Protein AF-A0A6P8ISU1-F1 (afdb_monomer)

Secondary structure (DSSP, 8-state):
------------PPPPHHHHHHHHHHHHHHHTTTT-TTHHHHHHHHHHHHHTGGGEEEEESSSEEEEE-HHHHIIIIIHHHHHHHHSS-HHHHHHHHHHH----SS--PPPPTT-EEEEETTT-SSTT--B-HHHHHTSGGGGS-EEEEE--S-------

Structure (mmCIF, N/CA/C/O backbone):
data_AF-A0A6P8ISU1-F1
#
_entry.id   AF-A0A6P8ISU1-F1
#
loop_
_atom_site.group_PDB
_atom_site.id
_atom_site.type_symbol
_atom_site.label_atom_id
_atom_site.label_alt_id
_atom_site.label_comp_id
_atom_site.label_asym_id
_atom_site.label_entity_id
_atom_site.label_seq_id
_atom_site.pdbx_PDB_ins_code
_atom_site.Cartn_x
_atom_site.Cartn_y
_atom_site.Cartn_z
_atom_site.occupancy
_atom_site.B_iso_or_equiv
_atom_site.auth_seq_id
_atom_site.auth_comp_id
_atom_site.auth_asym_id
_atom_site.auth_atom_id
_atom_site.pdbx_PDB_model_num
ATOM 1 N N . MET A 1 1 ? -14.270 48.505 -19.356 1.00 39.16 1 MET A N 1
ATOM 2 C CA . MET A 1 1 ? -13.207 47.699 -19.982 1.00 39.16 1 MET A CA 1
ATOM 3 C C . MET A 1 1 ? -13.158 46.429 -19.183 1.00 39.16 1 MET A C 1
ATOM 5 O O . MET A 1 1 ? -12.966 46.505 -17.981 1.00 39.16 1 MET A O 1
ATOM 9 N N . SER A 1 2 ? -13.566 45.356 -19.838 1.00 36.09 2 SER A N 1
ATOM 10 C CA . SER A 1 2 ? -13.756 44.013 -19.311 1.00 36.09 2 SER A CA 1
ATOM 11 C C . SER A 1 2 ? -12.461 43.461 -18.735 1.00 36.09 2 SER A C 1
ATOM 13 O O . SER A 1 2 ? -11.436 43.484 -19.412 1.00 36.09 2 SER A O 1
ATOM 15 N N . ASP A 1 3 ? -12.549 42.961 -17.508 1.00 38.03 3 ASP A N 1
ATOM 16 C CA . ASP A 1 3 ? -11.587 42.027 -16.946 1.00 38.03 3 ASP A CA 1
ATOM 17 C C . ASP A 1 3 ? -11.661 40.745 -17.788 1.00 38.03 3 ASP A C 1
ATOM 19 O O . ASP A 1 3 ? -12.613 39.972 -17.691 1.00 38.03 3 ASP A O 1
ATOM 23 N N . GLU A 1 4 ? -10.712 40.570 -18.706 1.00 46.44 4 GLU A N 1
ATOM 24 C CA . GLU A 1 4 ? -10.504 39.290 -19.375 1.00 46.44 4 GLU A CA 1
ATOM 25 C C . GLU A 1 4 ? -9.840 38.356 -18.362 1.00 46.44 4 GLU A C 1
ATOM 27 O O . GLU A 1 4 ? -8.647 38.459 -18.068 1.00 46.44 4 GLU A O 1
ATOM 32 N N . GLU A 1 5 ? -10.650 37.472 -17.782 1.00 46.81 5 GLU A N 1
ATOM 33 C CA . GLU A 1 5 ? -10.177 36.318 -17.031 1.00 46.81 5 GLU A CA 1
ATOM 34 C C . GLU A 1 5 ? -9.252 35.501 -17.940 1.00 46.81 5 GLU A C 1
ATOM 36 O O . GLU A 1 5 ? -9.672 34.900 -18.929 1.00 46.81 5 GLU A O 1
ATOM 41 N N . MET A 1 6 ? -7.960 35.510 -17.619 1.00 37.31 6 MET A N 1
ATOM 42 C CA . MET A 1 6 ? -6.987 34.633 -18.250 1.00 37.31 6 MET A CA 1
ATOM 43 C C . MET A 1 6 ? -7.271 33.214 -17.759 1.00 37.31 6 MET A C 1
ATOM 45 O O . MET A 1 6 ? -6.822 32.826 -16.680 1.00 37.31 6 MET A O 1
ATOM 49 N N . GLU A 1 7 ? -8.049 32.454 -18.532 1.00 38.28 7 GLU A N 1
ATOM 50 C CA . GLU A 1 7 ? -8.179 31.012 -18.344 1.00 38.28 7 GLU A CA 1
ATOM 51 C C . GLU A 1 7 ? -6.774 30.409 -18.309 1.00 38.28 7 GLU A C 1
ATOM 53 O O . GLU A 1 7 ? -6.031 30.411 -19.295 1.00 38.28 7 GLU A O 1
ATOM 58 N N . VAL A 1 8 ? -6.395 29.903 -17.139 1.00 40.97 8 VAL A N 1
ATOM 59 C CA . VAL A 1 8 ? -5.185 29.111 -16.968 1.00 40.97 8 VAL A CA 1
ATOM 60 C C . VAL A 1 8 ? -5.472 27.764 -17.618 1.00 40.97 8 VAL A C 1
ATOM 62 O O . VAL A 1 8 ? -5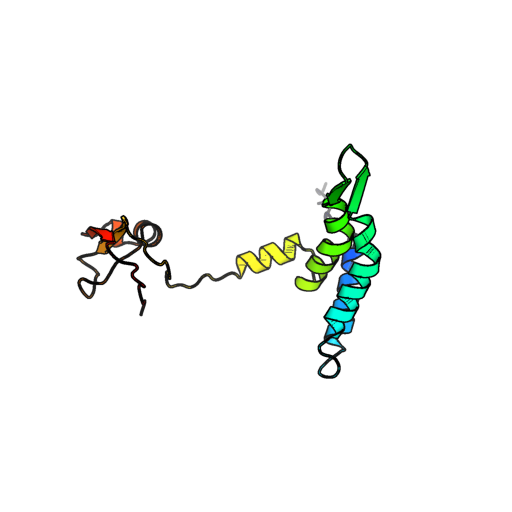.911 26.818 -16.969 1.00 40.97 8 VAL A O 1
ATOM 65 N N . VAL A 1 9 ? -5.301 27.697 -18.936 1.00 38.41 9 VAL A N 1
ATOM 66 C CA . VAL A 1 9 ? -5.361 26.443 -19.684 1.00 38.41 9 VAL A CA 1
ATOM 67 C C . VAL A 1 9 ? -4.287 25.537 -19.080 1.00 38.41 9 VAL A C 1
ATOM 69 O O . VAL A 1 9 ? -3.117 25.938 -19.085 1.00 38.41 9 VAL A O 1
ATOM 72 N N . PRO A 1 10 ? -4.614 24.353 -18.530 1.00 43.22 10 PRO A N 1
ATOM 73 C CA . PRO A 1 10 ? -3.587 23.442 -18.064 1.00 43.22 10 PRO A CA 1
ATOM 74 C C . PRO A 1 10 ? -2.713 23.109 -19.267 1.00 43.22 10 PRO A C 1
ATOM 76 O O . PRO A 1 10 ? -3.166 22.485 -20.228 1.00 43.22 10 PRO A O 1
ATOM 79 N N . PHE A 1 11 ? -1.467 23.576 -19.239 1.00 38.97 11 PHE A N 1
ATOM 80 C CA . PHE A 1 11 ? -0.432 23.095 -20.133 1.00 38.97 11 PHE A CA 1
ATOM 81 C C . PHE A 1 11 ? -0.399 21.582 -19.935 1.00 38.97 11 PHE A C 1
ATOM 83 O O . PHE A 1 11 ? 0.019 21.111 -18.877 1.00 38.97 11 PHE A O 1
ATOM 90 N N . MET A 1 12 ? -0.943 20.829 -20.895 1.00 43.16 12 MET A N 1
ATOM 91 C CA . MET A 1 12 ? -0.890 19.373 -20.888 1.00 43.16 12 MET A CA 1
ATOM 92 C C . MET A 1 12 ? 0.588 19.011 -20.984 1.00 43.16 12 MET A C 1
ATOM 94 O O . MET A 1 12 ? 1.159 18.983 -22.074 1.00 43.16 12 MET A O 1
ATOM 98 N N . ALA A 1 13 ? 1.233 18.847 -19.828 1.00 48.81 13 ALA A N 1
ATOM 99 C CA . ALA A 1 13 ? 2.615 18.432 -19.755 1.00 48.81 13 ALA A CA 1
ATOM 100 C C . ALA A 1 13 ? 2.731 17.131 -20.549 1.00 48.81 13 ALA A C 1
ATOM 102 O O . ALA A 1 13 ? 1.908 16.228 -20.385 1.00 48.81 13 ALA A O 1
ATOM 103 N N . ALA A 1 14 ? 3.713 17.065 -21.450 1.00 62.38 14 ALA A N 1
ATOM 104 C CA . ALA A 1 14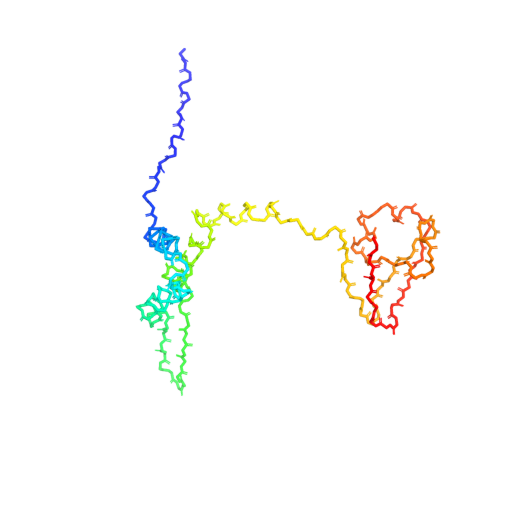 ? 4.055 15.812 -22.099 1.00 62.38 14 ALA A CA 1
ATOM 105 C C . ALA A 1 14 ? 4.200 14.747 -21.004 1.00 62.38 14 ALA A C 1
ATOM 107 O O . ALA A 1 14 ? 4.876 14.996 -20.002 1.00 62.38 14 ALA A O 1
ATOM 108 N N . ASP A 1 15 ? 3.518 13.613 -21.171 1.00 74.94 15 ASP A N 1
ATOM 109 C CA . ASP A 1 15 ? 3.588 12.515 -20.211 1.00 74.94 15 ASP A CA 1
ATOM 110 C C . ASP A 1 15 ? 5.060 12.207 -19.901 1.00 74.94 15 ASP A C 1
ATOM 112 O O . ASP A 1 15 ? 5.886 12.118 -20.816 1.00 74.94 15 ASP A O 1
ATOM 116 N N . SER A 1 16 ? 5.394 12.035 -18.620 1.00 87.88 16 SER A N 1
ATOM 117 C CA . SER A 1 16 ? 6.740 11.617 -18.229 1.00 87.88 16 SER A CA 1
ATOM 118 C C . SER A 1 16 ? 7.115 10.301 -18.920 1.00 87.88 16 SER A C 1
ATOM 120 O O . SER A 1 16 ? 6.258 9.526 -19.366 1.00 87.88 16 SER A O 1
ATOM 122 N N . ARG A 1 17 ? 8.415 10.013 -19.019 1.00 91.25 17 ARG A N 1
ATOM 123 C CA . ARG A 1 17 ? 8.891 8.761 -19.626 1.00 91.25 17 ARG A CA 1
ATOM 124 C C . ARG A 1 17 ? 8.306 7.546 -18.901 1.00 91.25 17 ARG A C 1
ATOM 126 O O . ARG A 1 17 ? 7.942 6.558 -19.536 1.00 91.25 17 ARG A O 1
ATOM 133 N N . GLU A 1 18 ? 8.189 7.646 -17.584 1.00 93.06 18 GLU A N 1
ATOM 134 C CA . GLU A 1 18 ? 7.650 6.627 -16.695 1.00 93.06 18 GLU A CA 1
ATOM 135 C C . GLU A 1 18 ? 6.156 6.411 -16.966 1.00 93.06 18 GLU A C 1
ATOM 137 O O . GLU A 1 18 ? 5.723 5.270 -17.131 1.00 93.06 18 GLU A O 1
ATOM 142 N N . ALA A 1 19 ? 5.392 7.497 -17.132 1.00 93.31 19 ALA A N 1
ATOM 143 C CA . ALA A 1 19 ? 3.984 7.446 -17.516 1.00 93.31 19 ALA A CA 1
ATOM 144 C C . ALA A 1 19 ? 3.789 6.817 -18.905 1.00 93.31 19 ALA A C 1
ATOM 146 O O . ALA A 1 19 ? 2.883 6.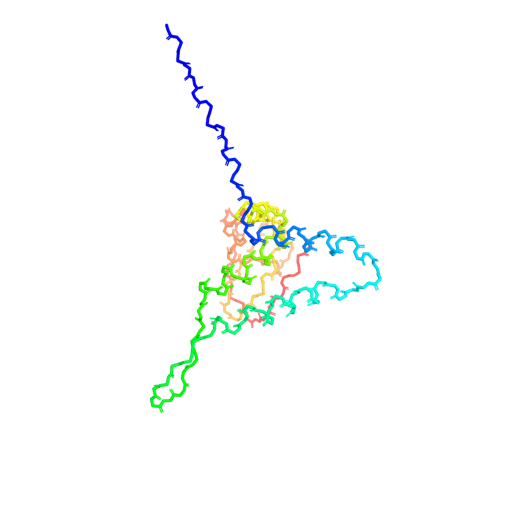005 -19.104 1.00 93.31 19 ALA A O 1
ATOM 147 N N . CYS A 1 20 ? 4.651 7.144 -19.871 1.00 94.75 20 CYS A N 1
ATOM 148 C CA . CYS A 1 20 ? 4.604 6.560 -21.212 1.00 94.75 20 CYS A CA 1
ATOM 149 C C . CYS A 1 20 ? 4.835 5.042 -21.183 1.00 94.75 20 CYS A C 1
ATOM 151 O O . CYS A 1 20 ? 4.049 4.291 -21.767 1.00 94.75 20 CYS A O 1
ATOM 153 N N . LEU A 1 21 ? 5.874 4.594 -20.471 1.00 95.62 21 LEU A N 1
ATOM 154 C CA . LEU A 1 21 ? 6.202 3.175 -20.334 1.00 95.62 21 LEU A CA 1
ATOM 155 C C . LEU A 1 21 ? 5.091 2.406 -19.605 1.00 95.62 21 LEU A C 1
ATOM 157 O O . LEU A 1 21 ? 4.671 1.341 -20.055 1.00 95.62 21 LEU A O 1
ATOM 161 N N . ALA A 1 22 ? 4.550 2.974 -18.527 1.00 96.06 22 ALA A N 1
ATOM 162 C CA . ALA A 1 22 ? 3.424 2.398 -17.801 1.00 96.06 22 ALA A CA 1
ATOM 163 C C . ALA A 1 22 ? 2.168 2.245 -18.678 1.00 96.06 22 ALA A C 1
ATOM 165 O O . ALA A 1 22 ? 1.506 1.205 -18.644 1.00 96.06 22 ALA A O 1
ATOM 166 N N . LYS A 1 23 ? 1.855 3.241 -19.522 1.00 94.69 23 LYS A N 1
ATOM 167 C CA . LYS A 1 23 ? 0.742 3.165 -20.487 1.00 94.69 23 LYS A CA 1
ATOM 168 C C . LYS A 1 23 ? 0.957 2.055 -21.516 1.00 94.69 23 LYS A C 1
ATOM 170 O O . LYS A 1 23 ? 0.001 1.382 -21.899 1.00 94.69 23 LYS A O 1
ATOM 175 N N . GLU A 1 24 ? 2.189 1.842 -21.967 1.00 95.38 24 GLU A N 1
ATOM 176 C CA . GLU A 1 24 ? 2.532 0.727 -22.853 1.00 95.38 24 GLU A CA 1
ATOM 177 C C . GLU A 1 24 ? 2.360 -0.632 -22.161 1.00 95.38 24 GLU A C 1
ATOM 179 O O . GLU A 1 24 ? 1.762 -1.547 -22.734 1.00 95.38 24 GLU A O 1
ATOM 184 N N . TRP A 1 25 ? 2.794 -0.753 -20.905 1.00 95.50 25 TRP A N 1
ATOM 185 C CA . TRP A 1 25 ? 2.590 -1.961 -20.103 1.00 95.50 25 TRP A CA 1
ATOM 186 C C . TRP A 1 25 ? 1.113 -2.271 -19.907 1.00 95.50 25 TRP A C 1
ATOM 188 O O . TRP A 1 25 ? 0.699 -3.405 -20.135 1.00 95.50 25 TRP A O 1
ATOM 198 N N . LEU A 1 26 ? 0.303 -1.271 -19.555 1.00 94.00 26 LEU A N 1
ATOM 199 C CA . LEU A 1 26 ? -1.144 -1.427 -19.409 1.00 94.00 26 LEU A CA 1
ATOM 200 C C . LEU A 1 26 ? -1.789 -1.934 -20.698 1.00 94.00 26 LEU A C 1
ATOM 202 O O . LEU A 1 26 ? -2.566 -2.885 -20.659 1.00 94.00 26 LEU A O 1
ATOM 206 N N . ARG A 1 27 ? -1.439 -1.357 -21.856 1.00 93.81 27 ARG A N 1
ATOM 207 C CA . ARG A 1 27 ? -1.934 -1.848 -23.155 1.00 93.81 27 ARG A CA 1
ATOM 208 C C . ARG A 1 27 ? -1.534 -3.303 -23.387 1.00 93.81 27 ARG A C 1
ATOM 210 O O . ARG A 1 27 ? -2.383 -4.101 -23.768 1.00 93.81 27 ARG A O 1
ATOM 217 N N . THR A 1 28 ? -0.277 -3.643 -23.123 1.00 94.12 28 THR A N 1
ATOM 218 C CA . THR A 1 28 ? 0.271 -4.987 -23.351 1.00 94.12 28 THR A CA 1
ATOM 219 C C . THR A 1 28 ? -0.406 -6.024 -22.454 1.00 94.12 28 THR A C 1
ATOM 221 O O . THR A 1 28 ? -0.864 -7.057 -22.934 1.00 94.12 28 THR A O 1
ATOM 224 N N . VAL A 1 29 ? -0.542 -5.729 -21.159 1.00 93.56 29 VAL A N 1
ATOM 225 C CA . VAL A 1 29 ? -1.198 -6.605 -20.177 1.00 93.56 29 VAL A CA 1
ATOM 226 C C . VAL A 1 29 ? -2.688 -6.764 -20.489 1.00 93.56 29 VAL A C 1
ATOM 228 O O . VAL A 1 29 ? -3.196 -7.882 -20.464 1.00 93.56 29 VAL A O 1
ATOM 231 N N . ASN A 1 30 ? -3.380 -5.683 -20.859 1.00 90.12 30 ASN A N 1
ATOM 232 C CA . ASN A 1 30 ? -4.799 -5.742 -21.221 1.00 90.12 30 ASN A CA 1
ATOM 233 C C . ASN A 1 30 ? -5.046 -6.517 -22.527 1.00 90.12 30 ASN A C 1
ATOM 235 O O . ASN A 1 30 ? -6.085 -7.156 -22.672 1.00 90.12 30 ASN A O 1
ATOM 239 N N . GLN A 1 31 ? -4.104 -6.487 -23.473 1.00 88.62 31 GLN A N 1
ATOM 240 C CA . GLN A 1 31 ? -4.179 -7.265 -24.717 1.00 88.62 31 GLN A CA 1
ATOM 241 C C . GLN A 1 31 ? -3.821 -8.745 -24.512 1.00 88.62 31 GLN A C 1
ATOM 243 O O . GLN A 1 31 ? -4.314 -9.604 -25.240 1.00 88.62 31 GLN A O 1
ATOM 248 N N . ALA A 1 32 ? -3.015 -9.066 -23.498 1.00 84.88 32 ALA A N 1
ATOM 249 C CA . ALA A 1 32 ? -2.522 -10.416 -23.219 1.00 84.88 32 ALA A CA 1
ATOM 250 C C . ALA A 1 32 ? -3.574 -11.419 -22.691 1.00 84.88 32 ALA A C 1
ATOM 252 O O . ALA A 1 32 ? -3.199 -12.530 -22.315 1.00 84.88 32 ALA A O 1
ATOM 253 N N . THR A 1 33 ? -4.869 -11.062 -22.665 1.00 69.94 33 THR A N 1
ATOM 254 C CA . THR A 1 33 ? -5.993 -11.881 -22.152 1.00 69.94 33 THR A CA 1
ATOM 255 C C . THR A 1 33 ? -5.797 -13.403 -22.260 1.00 69.94 33 THR A C 1
ATOM 257 O O . THR A 1 33 ? -5.527 -13.928 -23.338 1.00 69.94 33 THR A O 1
ATOM 260 N N . THR A 1 34 ? -5.932 -14.086 -21.110 1.00 62.41 34 THR A N 1
ATOM 261 C CA . THR A 1 34 ? -5.856 -15.544 -20.817 1.00 62.41 34 THR A CA 1
ATOM 262 C C . THR A 1 34 ? -4.665 -16.356 -21.340 1.00 62.41 34 THR A C 1
ATOM 264 O O . THR A 1 34 ? -4.420 -17.442 -20.821 1.00 62.41 34 THR A O 1
ATOM 267 N N . ASN A 1 35 ? -3.917 -15.869 -22.325 1.00 71.88 35 ASN A N 1
ATOM 268 C CA . ASN A 1 35 ? -2.922 -16.653 -23.053 1.00 71.88 35 ASN A CA 1
ATOM 269 C C . ASN A 1 35 ? -1.542 -16.628 -22.391 1.00 71.88 35 ASN A C 1
ATOM 271 O O . ASN A 1 35 ? -0.759 -17.555 -22.585 1.00 71.88 35 ASN A O 1
ATOM 275 N N . ASP A 1 36 ? -1.244 -15.592 -21.603 1.00 84.25 36 ASP A N 1
ATOM 276 C CA . ASP A 1 36 ? 0.018 -15.488 -20.875 1.00 84.25 36 ASP A CA 1
ATOM 277 C C . ASP A 1 36 ? -0.180 -14.744 -19.536 1.00 84.25 36 ASP A C 1
ATOM 279 O O . ASP A 1 36 ? -0.189 -13.512 -19.495 1.00 84.25 36 ASP A O 1
ATOM 283 N N . PRO A 1 37 ? -0.359 -15.472 -18.417 1.00 82.56 37 PRO A N 1
ATOM 284 C CA . PRO A 1 37 ? -0.541 -14.863 -17.099 1.00 82.56 37 PRO A CA 1
ATOM 285 C C . PRO A 1 37 ? 0.732 -14.180 -16.567 1.00 82.56 37 PRO A C 1
ATOM 287 O O . PRO A 1 37 ? 0.666 -13.450 -15.579 1.00 82.56 37 PRO A O 1
ATOM 290 N N . ASP A 1 38 ? 1.888 -14.393 -17.205 1.00 92.31 38 ASP A N 1
ATOM 291 C CA . ASP A 1 38 ? 3.185 -13.897 -16.745 1.00 92.31 38 ASP A CA 1
ATOM 292 C C . ASP A 1 38 ? 3.674 -12.663 -17.521 1.00 92.31 38 ASP A C 1
ATOM 294 O O . ASP A 1 38 ? 4.790 -12.199 -17.277 1.00 92.31 38 ASP A O 1
ATOM 298 N N . VAL A 1 39 ? 2.862 -12.076 -18.412 1.00 94.19 39 VAL A N 1
ATOM 299 C CA . VAL A 1 39 ? 3.248 -10.883 -19.199 1.00 94.19 39 VAL A CA 1
ATOM 300 C C . VAL A 1 39 ? 3.729 -9.739 -18.318 1.00 94.19 39 VAL A C 1
ATOM 302 O O . VAL A 1 39 ? 4.796 -9.182 -18.574 1.00 94.19 39 VAL A O 1
ATOM 305 N N . PHE A 1 40 ? 3.006 -9.430 -17.239 1.00 94.00 40 PHE A N 1
ATOM 306 C CA . PHE A 1 40 ? 3.450 -8.409 -16.289 1.00 94.00 40 PHE A CA 1
ATOM 307 C C . PHE A 1 40 ? 4.816 -8.755 -15.687 1.00 94.00 40 PHE A C 1
ATOM 309 O O . PHE A 1 40 ? 5.702 -7.906 -15.649 1.00 94.00 40 PHE A O 1
ATOM 316 N N . LYS A 1 41 ? 5.021 -10.011 -15.264 1.00 94.81 41 LYS A N 1
ATOM 317 C CA . LYS A 1 41 ? 6.301 -10.439 -14.686 1.00 94.81 41 LYS A CA 1
ATOM 318 C C . LYS A 1 41 ? 7.431 -10.256 -15.692 1.00 94.81 41 LYS A C 1
ATOM 320 O O . LYS A 1 41 ? 8.475 -9.743 -15.317 1.00 94.81 41 LYS A O 1
ATOM 325 N N . LYS A 1 42 ? 7.229 -10.633 -16.957 1.00 95.62 42 LYS A N 1
ATOM 326 C CA . LYS A 1 42 ? 8.234 -10.469 -18.020 1.00 95.62 42 LYS A CA 1
ATOM 327 C C . LYS A 1 42 ? 8.617 -9.000 -18.202 1.00 95.62 42 LYS A C 1
ATOM 329 O O . LYS A 1 42 ? 9.803 -8.686 -18.168 1.00 95.62 42 LYS A O 1
ATOM 334 N N . LEU A 1 43 ? 7.625 -8.115 -18.316 1.00 96.31 43 LEU A N 1
ATOM 335 C CA . LEU A 1 43 ? 7.839 -6.668 -18.428 1.00 96.31 43 LEU A CA 1
ATOM 336 C C . LEU A 1 43 ? 8.589 -6.114 -17.208 1.00 96.31 43 LEU A C 1
ATOM 338 O O . LEU A 1 43 ? 9.583 -5.401 -17.350 1.00 96.31 43 LEU A O 1
ATOM 342 N N . PHE A 1 44 ? 8.161 -6.505 -16.008 1.00 96.69 44 PHE A N 1
ATOM 343 C CA . PHE A 1 44 ? 8.768 -6.056 -14.764 1.00 96.69 44 PHE A CA 1
ATOM 344 C C . PHE A 1 44 ? 10.209 -6.543 -14.590 1.00 96.69 44 PHE A C 1
ATOM 346 O O . PHE A 1 44 ? 11.091 -5.745 -14.287 1.00 96.69 44 PHE A O 1
ATOM 353 N N . PHE A 1 45 ? 10.483 -7.827 -14.832 1.00 97.00 45 PHE A N 1
ATOM 354 C CA . PHE A 1 45 ? 11.841 -8.369 -14.759 1.00 97.00 45 PHE A CA 1
ATOM 355 C C . PHE A 1 45 ? 12.762 -7.769 -15.815 1.00 97.00 45 PHE A C 1
ATOM 357 O O . PHE A 1 45 ? 13.937 -7.552 -15.527 1.00 97.00 45 PHE A O 1
ATOM 364 N N . GLN A 1 46 ? 12.245 -7.458 -17.004 1.00 96.81 46 GLN A N 1
ATOM 365 C CA . GLN A 1 46 ? 13.009 -6.744 -18.018 1.00 96.81 46 GLN A CA 1
ATOM 366 C C . GLN A 1 46 ? 13.413 -5.351 -17.514 1.00 96.81 46 GLN A C 1
ATOM 368 O O . GLN A 1 46 ? 14.602 -5.032 -17.539 1.00 96.81 46 GLN A O 1
ATOM 373 N N . LEU A 1 47 ? 12.472 -4.565 -16.975 1.00 96.31 47 LEU A N 1
ATOM 374 C CA . LEU A 1 47 ? 12.775 -3.254 -16.382 1.00 96.31 47 LEU A CA 1
ATOM 375 C C . LEU A 1 47 ? 13.776 -3.362 -15.234 1.00 96.31 47 LEU A C 1
ATOM 377 O O . LEU A 1 47 ? 14.762 -2.629 -15.213 1.00 96.31 47 LEU A O 1
ATOM 381 N N . LEU A 1 48 ? 13.546 -4.291 -14.302 1.00 96.19 48 LEU A N 1
ATOM 382 C CA . LEU A 1 48 ? 14.468 -4.538 -13.202 1.00 96.19 48 LEU A CA 1
ATOM 383 C C . LEU A 1 48 ? 15.860 -4.851 -13.739 1.00 96.19 48 LEU A C 1
ATOM 385 O O . LEU A 1 48 ? 16.809 -4.187 -13.354 1.00 96.19 48 LEU A O 1
ATOM 389 N N . SER A 1 49 ? 16.003 -5.802 -14.662 1.00 96.31 49 SER A N 1
ATOM 390 C CA . SER A 1 49 ? 17.317 -6.177 -15.193 1.00 96.31 49 SER A CA 1
ATOM 391 C C . SER A 1 49 ? 18.066 -5.006 -15.841 1.00 96.31 49 SER A C 1
ATOM 393 O O . SER A 1 49 ? 19.285 -4.920 -15.709 1.00 96.31 49 SER A O 1
ATOM 395 N N . ASP A 1 50 ? 17.341 -4.077 -16.470 1.00 95.62 50 ASP A N 1
ATOM 396 C CA . ASP A 1 50 ? 17.905 -2.906 -17.143 1.00 95.62 50 ASP A CA 1
ATOM 397 C C . ASP A 1 50 ? 18.268 -1.773 -16.164 1.00 95.62 50 ASP A C 1
ATOM 399 O O . ASP A 1 50 ? 19.243 -1.050 -16.370 1.00 95.62 50 ASP A O 1
ATOM 403 N N . LYS A 1 51 ? 17.499 -1.603 -15.078 1.00 94.50 51 LYS A N 1
ATOM 404 C CA . LYS A 1 51 ? 17.594 -0.432 -14.183 1.00 94.50 51 LYS A CA 1
ATOM 405 C C . LYS A 1 51 ? 18.137 -0.721 -12.784 1.00 94.50 51 LYS A C 1
ATOM 407 O O . LYS A 1 51 ? 18.556 0.209 -12.098 1.00 94.50 51 LYS A O 1
ATOM 412 N N . VAL A 1 52 ? 18.175 -1.980 -12.349 1.00 94.19 52 VAL A N 1
ATOM 413 C CA . VAL A 1 52 ? 18.476 -2.339 -10.952 1.00 94.19 52 VAL A CA 1
ATOM 414 C C . VAL A 1 52 ? 19.929 -2.074 -10.577 1.00 94.19 52 VAL A C 1
ATOM 416 O O . VAL A 1 52 ? 20.183 -1.548 -9.502 1.00 94.19 52 VAL A O 1
ATOM 419 N N . PHE A 1 53 ? 20.895 -2.367 -11.452 1.00 93.19 53 PHE A N 1
ATOM 420 C CA . PHE A 1 53 ? 22.317 -2.202 -11.121 1.00 93.19 53 PHE A CA 1
ATOM 421 C C . PHE A 1 53 ? 22.728 -0.742 -10.868 1.00 93.19 53 PHE A C 1
ATOM 423 O O . PHE A 1 53 ? 23.400 -0.504 -9.864 1.00 93.19 53 PHE A O 1
ATOM 430 N N . PRO A 1 54 ? 22.305 0.247 -11.683 1.00 93.38 54 PRO A N 1
ATOM 431 C CA . PRO A 1 54 ? 22.531 1.663 -11.383 1.00 93.38 54 PRO A CA 1
ATOM 432 C C . PRO A 1 54 ? 22.016 2.123 -10.013 1.00 93.38 54 PRO A C 1
ATOM 434 O O . PRO A 1 54 ? 22.555 3.080 -9.455 1.00 93.38 54 PRO A O 1
ATOM 437 N N . CYS A 1 55 ? 21.002 1.447 -9.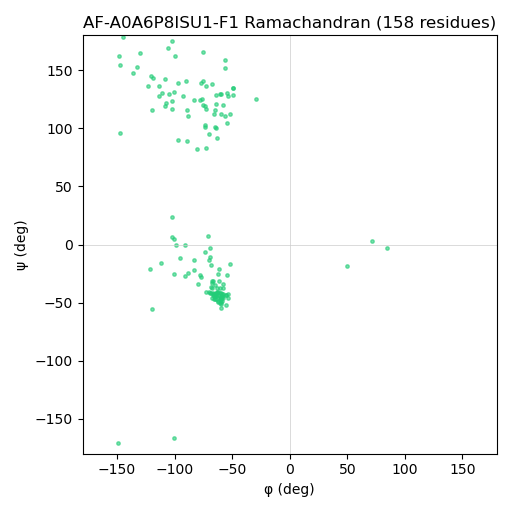463 1.00 93.88 55 CYS A N 1
ATOM 438 C CA . CYS A 1 55 ? 20.421 1.778 -8.163 1.00 93.88 55 CYS A CA 1
ATOM 439 C C . CYS A 1 55 ? 21.321 1.391 -6.981 1.00 93.88 55 CYS A C 1
ATOM 441 O O . CYS A 1 55 ? 20.995 1.739 -5.850 1.00 93.88 55 CYS A O 1
ATOM 443 N N . PHE A 1 56 ? 22.445 0.705 -7.204 1.00 93.06 56 PHE A N 1
ATOM 444 C CA . PHE A 1 56 ? 23.392 0.349 -6.151 1.00 93.06 56 PHE A CA 1
ATOM 445 C C . PHE A 1 56 ? 24.719 1.079 -6.329 1.00 93.06 56 PHE A C 1
ATOM 447 O O . PHE A 1 56 ? 25.290 1.148 -7.416 1.00 93.06 56 PHE A O 1
ATOM 454 N N . GLU A 1 57 ? 25.246 1.585 -5.222 1.00 89.69 57 GLU A N 1
ATOM 455 C CA . GLU A 1 57 ? 26.604 2.097 -5.123 1.00 89.69 57 GLU A CA 1
ATOM 456 C C . GLU A 1 57 ? 27.420 1.206 -4.198 1.00 89.69 57 GLU A C 1
ATOM 458 O O . GLU A 1 57 ? 27.028 0.942 -3.061 1.00 89.69 57 GLU A O 1
ATOM 463 N N . VAL A 1 58 ? 28.574 0.752 -4.682 1.00 87.12 58 VAL A N 1
ATOM 464 C CA . VAL A 1 58 ? 29.522 -0.016 -3.877 1.00 87.12 58 VAL A CA 1
ATOM 465 C C . VAL A 1 58 ? 30.651 0.907 -3.458 1.00 87.12 58 VAL A C 1
ATOM 467 O O . VAL A 1 58 ? 31.413 1.391 -4.293 1.00 87.12 58 VAL A O 1
ATOM 470 N N . THR A 1 59 ? 30.787 1.127 -2.155 1.00 81.50 59 THR A N 1
ATOM 471 C CA . THR A 1 59 ? 31.895 1.898 -1.594 1.00 81.50 59 THR A CA 1
ATOM 472 C C . THR A 1 59 ? 32.920 0.944 -0.992 1.00 81.50 59 THR A C 1
ATOM 474 O O . THR A 1 59 ? 32.608 0.138 -0.110 1.00 81.50 59 THR A O 1
ATOM 477 N N . ASN A 1 60 ? 34.165 1.040 -1.461 1.00 73.50 60 ASN A N 1
ATOM 478 C CA . ASN A 1 60 ? 35.284 0.285 -0.911 1.00 73.50 60 ASN A CA 1
ATOM 479 C C . ASN A 1 60 ? 35.929 1.090 0.228 1.00 73.50 60 ASN A C 1
ATOM 481 O O . ASN A 1 60 ? 36.812 1.918 0.009 1.00 73.50 60 ASN A O 1
ATOM 485 N N . ALA A 1 61 ? 35.416 0.885 1.441 1.00 72.94 61 ALA A N 1
ATOM 486 C CA . ALA A 1 61 ? 36.097 1.244 2.681 1.00 72.94 61 ALA A CA 1
ATOM 487 C C . ALA A 1 61 ? 36.737 -0.024 3.285 1.00 72.94 61 ALA A C 1
ATOM 489 O O . ALA A 1 61 ? 36.782 -1.071 2.648 1.00 72.94 61 ALA A O 1
ATOM 490 N N . GLN A 1 62 ? 37.179 0.023 4.546 1.00 78.75 62 GLN A N 1
ATOM 491 C CA . GLN A 1 62 ? 37.706 -1.146 5.283 1.00 78.75 62 GLN A CA 1
ATOM 492 C C . GLN A 1 62 ? 36.764 -2.376 5.274 1.00 78.75 62 GLN A C 1
ATOM 494 O O . GLN A 1 62 ? 37.198 -3.487 5.561 1.00 78.75 62 GLN A O 1
ATOM 499 N N . THR A 1 63 ? 35.485 -2.183 4.931 1.00 77.31 63 THR A N 1
ATOM 500 C CA . THR A 1 63 ? 34.498 -3.221 4.601 1.00 77.31 63 THR A CA 1
ATOM 501 C C . THR A 1 63 ? 33.704 -2.803 3.358 1.00 77.31 63 THR A C 1
ATOM 503 O O . THR A 1 63 ? 33.464 -1.610 3.151 1.00 77.31 63 THR A O 1
ATOM 506 N N . LEU A 1 64 ? 33.291 -3.777 2.534 1.00 82.50 64 LEU A N 1
ATOM 507 C CA . LEU A 1 64 ? 32.404 -3.537 1.392 1.00 82.50 64 LEU A CA 1
ATOM 508 C C . LEU A 1 64 ? 31.045 -3.055 1.902 1.00 82.50 64 LEU A C 1
ATOM 510 O O . LEU A 1 64 ? 30.340 -3.795 2.589 1.00 82.50 64 LEU A O 1
ATOM 514 N N . LYS A 1 65 ? 30.684 -1.817 1.556 1.00 87.25 65 LYS A N 1
ATOM 515 C CA . LYS A 1 65 ? 29.361 -1.255 1.828 1.00 87.25 65 LYS A CA 1
ATOM 516 C C . LYS A 1 65 ? 28.616 -1.078 0.518 1.00 87.25 65 LYS A C 1
ATOM 518 O O . LYS A 1 65 ? 29.155 -0.507 -0.428 1.00 87.25 65 LYS A O 1
ATOM 523 N N . VAL A 1 66 ? 27.387 -1.574 0.487 1.00 89.25 66 VAL A N 1
ATOM 524 C CA . VAL A 1 66 ? 26.456 -1.372 -0.620 1.00 89.25 66 VAL A CA 1
ATOM 525 C C . VAL A 1 66 ? 25.396 -0.392 -0.143 1.00 89.25 66 VAL A C 1
ATOM 527 O O . VAL A 1 66 ? 24.730 -0.655 0.855 1.00 89.25 66 VAL A O 1
ATOM 530 N N . ASN A 1 67 ? 25.259 0.726 -0.845 1.00 90.31 67 ASN A N 1
ATOM 531 C CA . ASN A 1 67 ? 24.214 1.713 -0.614 1.00 90.31 67 ASN A CA 1
ATOM 532 C C . ASN A 1 67 ? 23.208 1.662 -1.761 1.00 90.31 67 ASN A C 1
ATOM 534 O O . ASN A 1 67 ? 23.587 1.487 -2.920 1.00 90.31 67 ASN A O 1
ATOM 538 N N . VAL A 1 68 ? 21.930 1.828 -1.437 1.00 94.12 68 VAL A N 1
ATOM 539 C CA . VAL A 1 68 ? 20.867 1.946 -2.435 1.00 94.12 68 VAL A CA 1
ATOM 540 C C . VAL A 1 68 ? 20.660 3.425 -2.733 1.00 94.12 68 VAL A C 1
ATOM 542 O O . VAL A 1 68 ? 20.469 4.227 -1.823 1.00 94.12 68 VAL A O 1
ATOM 545 N N . LYS A 1 69 ? 20.691 3.793 -4.011 1.00 95.62 69 LYS A N 1
ATOM 546 C CA . LYS A 1 69 ? 20.301 5.117 -4.493 1.00 95.62 69 LYS A CA 1
ATOM 547 C C . LYS A 1 69 ? 18.779 5.159 -4.588 1.00 95.62 69 LYS A C 1
ATOM 549 O O . LYS A 1 69 ? 18.222 4.903 -5.653 1.00 95.62 69 LYS A O 1
ATOM 554 N N . GLU A 1 70 ? 18.121 5.417 -3.460 1.00 95.31 70 GLU A N 1
ATOM 555 C CA . GLU A 1 70 ? 16.655 5.369 -3.349 1.00 95.31 70 GLU A CA 1
ATOM 556 C C . GLU A 1 70 ? 15.958 6.276 -4.368 1.00 95.31 70 GLU A C 1
ATOM 558 O O . GLU A 1 70 ? 15.036 5.825 -5.034 1.00 95.31 70 GLU A O 1
ATOM 563 N N . GLU A 1 71 ? 16.455 7.499 -4.572 1.00 94.81 71 GLU A N 1
ATOM 564 C CA . GLU A 1 71 ? 15.912 8.450 -5.553 1.00 94.81 71 GLU A CA 1
ATOM 565 C C . GLU A 1 71 ? 15.968 7.899 -6.986 1.00 94.81 71 GLU A C 1
ATOM 567 O O . GLU A 1 71 ? 14.973 7.909 -7.705 1.00 94.81 71 GLU A O 1
ATOM 572 N N . LEU A 1 72 ? 17.096 7.302 -7.381 1.00 94.06 72 LEU A N 1
ATOM 573 C CA . LEU A 1 72 ? 17.226 6.700 -8.708 1.00 94.06 72 LEU A CA 1
ATOM 574 C C . LEU A 1 72 ? 16.323 5.468 -8.865 1.00 94.06 72 LEU A C 1
ATOM 576 O O . LEU A 1 72 ? 15.753 5.250 -9.934 1.00 94.06 72 LEU A O 1
ATOM 580 N N . CYS A 1 73 ? 16.175 4.666 -7.807 1.00 95.19 73 CYS A N 1
ATOM 581 C CA . CYS A 1 73 ? 15.244 3.537 -7.785 1.00 95.19 73 CYS A CA 1
ATOM 582 C C . CYS A 1 73 ? 13.795 4.019 -7.931 1.00 95.19 73 CYS A C 1
ATOM 584 O O . CYS A 1 73 ? 13.024 3.449 -8.708 1.00 95.19 73 CYS A O 1
ATOM 586 N N . GLN A 1 74 ? 13.451 5.109 -7.244 1.00 94.88 74 GLN A N 1
ATOM 587 C CA . GLN A 1 74 ? 12.145 5.741 -7.332 1.00 94.88 74 GLN A CA 1
ATOM 588 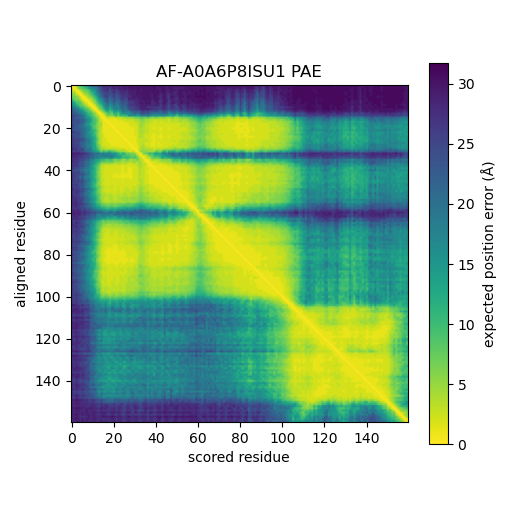C C . GLN A 1 74 ? 11.863 6.181 -8.771 1.00 94.88 74 GLN A C 1
ATOM 590 O O . GLN A 1 74 ? 10.898 5.726 -9.378 1.00 94.88 74 GLN A O 1
ATOM 595 N N . GLU A 1 75 ? 12.752 6.975 -9.363 1.00 93.50 75 GLU A N 1
ATOM 596 C CA . GLU A 1 75 ? 12.550 7.546 -10.697 1.00 93.50 75 GLU A CA 1
ATOM 597 C C . GLU A 1 75 ? 12.552 6.511 -11.826 1.00 93.50 75 GLU A C 1
ATOM 599 O O . GLU A 1 75 ? 11.853 6.685 -12.822 1.00 93.50 75 GLU A O 1
ATOM 604 N N . THR A 1 76 ? 13.334 5.435 -11.703 1.00 93.19 76 THR A N 1
ATOM 605 C CA . THR A 1 76 ? 13.533 4.484 -12.811 1.00 93.19 76 THR A CA 1
ATOM 606 C C . THR A 1 76 ? 12.705 3.210 -12.708 1.00 93.19 76 THR A C 1
ATOM 608 O O . THR A 1 76 ? 12.429 2.597 -13.741 1.00 93.19 76 THR A O 1
ATOM 611 N N . ILE A 1 77 ? 12.315 2.800 -11.497 1.00 95.75 77 ILE A N 1
ATOM 612 C CA . ILE A 1 77 ? 11.593 1.545 -11.250 1.00 95.75 77 ILE A CA 1
ATOM 613 C C . ILE A 1 77 ? 10.235 1.823 -10.606 1.00 95.75 77 ILE A C 1
ATOM 615 O O . ILE A 1 77 ? 9.214 1.393 -11.146 1.00 95.75 77 ILE A O 1
ATOM 619 N N . LEU A 1 78 ? 10.198 2.526 -9.468 1.00 96.19 78 LEU A N 1
ATOM 620 C CA . LEU A 1 78 ? 8.967 2.639 -8.674 1.00 96.19 78 LEU A CA 1
ATOM 621 C C . LEU A 1 78 ? 7.930 3.553 -9.326 1.00 96.19 78 LEU A C 1
ATOM 623 O O . LEU A 1 78 ? 6.772 3.162 -9.412 1.00 96.19 78 LEU A O 1
ATOM 627 N N . ASN A 1 79 ? 8.332 4.686 -9.900 1.00 95.81 79 ASN A N 1
ATOM 628 C CA . ASN A 1 79 ? 7.416 5.584 -10.604 1.00 95.81 79 ASN A CA 1
ATOM 629 C C . ASN A 1 79 ? 6.702 4.860 -11.756 1.00 95.81 79 ASN A C 1
ATOM 631 O O . ASN A 1 79 ? 5.491 4.988 -11.912 1.00 95.81 79 ASN A O 1
ATOM 635 N N . VAL A 1 80 ? 7.414 4.036 -12.538 1.00 96.62 80 VAL A N 1
ATOM 636 C CA . VAL A 1 80 ? 6.797 3.231 -13.612 1.00 96.62 80 VAL A CA 1
ATOM 637 C C . VAL A 1 80 ? 5.720 2.303 -13.043 1.00 96.62 80 VAL A C 1
ATOM 639 O O . VAL A 1 80 ? 4.639 2.187 -13.621 1.00 96.62 80 VAL A O 1
ATOM 642 N N . LEU A 1 81 ? 5.993 1.658 -11.904 1.00 96.62 81 LEU A N 1
ATOM 643 C CA . LEU A 1 81 ? 5.022 0.799 -11.227 1.00 96.62 81 LEU A CA 1
ATOM 644 C C . LEU A 1 81 ? 3.825 1.584 -10.693 1.00 96.62 81 LEU A C 1
ATOM 646 O O . LEU A 1 81 ? 2.701 1.120 -10.844 1.00 96.62 81 LEU A O 1
ATOM 650 N N . GLU A 1 82 ? 4.039 2.752 -10.097 1.00 95.94 82 GLU A N 1
ATOM 651 C CA . GLU A 1 82 ? 2.967 3.607 -9.583 1.00 95.94 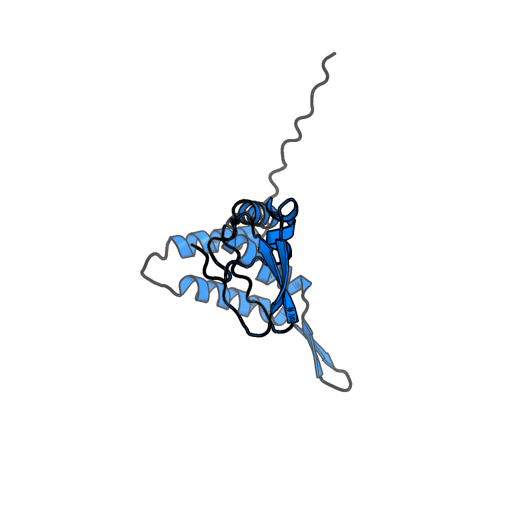82 GLU A CA 1
ATOM 652 C C . GLU A 1 82 ? 2.018 4.031 -10.707 1.00 95.94 82 GLU A C 1
ATOM 654 O O . GLU A 1 82 ? 0.814 3.786 -10.615 1.00 95.94 82 GLU A O 1
ATOM 659 N N . TYR A 1 83 ? 2.555 4.553 -11.816 1.00 96.19 83 TYR A N 1
ATOM 660 C CA . TYR A 1 83 ? 1.757 4.884 -13.001 1.00 96.19 83 TYR A CA 1
ATOM 661 C C . TYR A 1 83 ? 1.050 3.652 -13.584 1.00 96.19 83 TYR A C 1
ATOM 663 O O . TYR A 1 83 ? -0.087 3.754 -14.041 1.00 96.19 83 TYR A O 1
ATOM 671 N N . PHE A 1 84 ? 1.694 2.479 -13.582 1.00 95.88 84 PHE A N 1
ATOM 672 C CA . PHE A 1 84 ? 1.088 1.246 -14.090 1.00 95.88 84 PHE A CA 1
ATOM 673 C C . PHE A 1 84 ? -0.076 0.778 -13.208 1.00 95.88 84 PHE A C 1
ATOM 675 O O . PHE A 1 84 ? -1.134 0.435 -13.726 1.00 95.88 84 PHE A O 1
ATOM 682 N N . LEU A 1 85 ? 0.105 0.770 -11.886 1.00 94.44 85 LEU A N 1
ATOM 683 C CA . LEU A 1 85 ? -0.903 0.315 -10.926 1.00 94.44 85 LEU A CA 1
ATOM 684 C C . LEU A 1 85 ? -2.107 1.257 -10.868 1.00 94.44 85 LEU A C 1
ATOM 686 O O . LEU A 1 85 ? -3.234 0.793 -10.700 1.00 94.44 85 LEU A O 1
ATOM 690 N N . LEU A 1 86 ? -1.869 2.564 -10.993 1.00 94.69 86 LEU A N 1
ATOM 691 C CA . LEU A 1 86 ? -2.905 3.587 -10.871 1.00 94.69 86 LEU A CA 1
ATOM 692 C C . LEU A 1 86 ? -3.559 3.926 -12.217 1.00 94.69 86 LEU A C 1
ATOM 694 O O . LEU A 1 86 ? -4.720 4.323 -12.248 1.00 94.69 86 LEU A O 1
ATOM 698 N N . GLY A 1 87 ? -2.848 3.749 -13.335 1.00 91.81 87 GLY A N 1
ATOM 699 C CA . GLY A 1 87 ? -3.340 4.054 -14.684 1.00 91.81 87 GLY A CA 1
ATOM 700 C C . GLY A 1 87 ? -3.463 5.547 -15.001 1.00 91.81 87 GLY A C 1
ATOM 701 O O . GLY A 1 87 ? -3.896 5.915 -16.093 1.00 91.81 87 GLY A O 1
ATOM 702 N N . GLU A 1 88 ? -3.062 6.401 -14.068 1.00 92.06 88 GLU A N 1
ATOM 703 C CA . GLU A 1 88 ? -3.061 7.855 -14.161 1.00 92.06 88 GLU A CA 1
ATOM 704 C C . GLU A 1 88 ? -1.910 8.432 -13.325 1.00 92.06 88 GLU A C 1
ATOM 706 O O . GLU A 1 88 ? -1.030 7.694 -12.881 1.00 92.06 88 GLU A O 1
ATOM 711 N N . GLU A 1 89 ? -1.888 9.751 -13.146 1.00 94.25 89 GLU A N 1
ATOM 712 C CA . GLU A 1 89 ? -0.877 10.413 -12.325 1.00 94.25 89 GLU A CA 1
ATOM 713 C C . GLU A 1 89 ? -0.939 9.907 -10.862 1.00 94.25 89 GLU A C 1
ATOM 715 O O . GLU A 1 89 ? -2.034 9.880 -10.285 1.00 94.25 89 GLU A O 1
ATOM 720 N N . PRO A 1 90 ? 0.196 9.483 -10.261 1.00 94.31 90 PRO A N 1
ATOM 721 C CA . PRO A 1 90 ? 0.212 8.825 -8.964 1.00 94.31 90 PRO A CA 1
ATOM 722 C C . PRO A 1 90 ? -0.455 9.581 -7.821 1.00 94.31 90 PRO A C 1
ATOM 724 O O . PRO A 1 90 ? -1.200 8.968 -7.053 1.00 94.31 90 PRO A O 1
ATOM 727 N N . SER A 1 91 ? -0.228 10.891 -7.701 1.00 93.38 91 SER A N 1
ATOM 728 C CA . SER A 1 91 ? -0.821 11.679 -6.618 1.00 93.38 91 SER A CA 1
ATOM 729 C C . SER A 1 91 ? -2.347 11.714 -6.733 1.00 93.38 91 SER A C 1
ATOM 731 O O . SER A 1 91 ? -3.056 11.392 -5.779 1.00 93.38 91 SER A O 1
ATOM 733 N N . THR A 1 92 ? -2.852 11.936 -7.946 1.00 94.38 92 THR A N 1
ATOM 734 C CA . THR A 1 92 ? -4.285 11.943 -8.261 1.00 94.38 92 THR A CA 1
ATOM 735 C C . THR A 1 92 ? -4.928 10.570 -8.034 1.00 94.38 92 THR A C 1
ATOM 737 O O . THR A 1 92 ? -5.994 10.460 -7.420 1.00 94.38 92 THR A O 1
ATOM 740 N N . GLY A 1 93 ? -4.288 9.505 -8.526 1.00 92.81 93 GLY A N 1
ATOM 741 C CA . GLY A 1 93 ? -4.781 8.136 -8.382 1.00 92.81 93 GLY A CA 1
ATOM 742 C C . GLY A 1 93 ? -4.827 7.692 -6.919 1.00 92.81 93 GLY A C 1
ATOM 743 O O . GLY A 1 93 ? -5.811 7.093 -6.477 1.00 92.81 93 GLY A O 1
ATOM 744 N N . LEU A 1 94 ? -3.799 8.033 -6.136 1.00 93.69 94 LEU A N 1
ATOM 745 C CA . LEU A 1 94 ? -3.733 7.695 -4.718 1.00 93.69 94 LEU A CA 1
ATOM 746 C C . LEU A 1 94 ? -4.805 8.427 -3.902 1.00 93.69 94 LEU A C 1
ATOM 748 O O . LEU A 1 94 ? -5.468 7.794 -3.079 1.00 93.69 94 LEU A O 1
ATOM 752 N N . GLU A 1 95 ? -5.030 9.719 -4.150 1.00 94.00 95 GLU A N 1
ATOM 753 C CA . GLU A 1 95 ? -6.102 10.485 -3.500 1.00 94.00 95 GLU A CA 1
ATOM 754 C C . GLU A 1 95 ? -7.484 9.879 -3.777 1.00 94.00 95 GLU A C 1
ATOM 756 O O . GLU A 1 95 ? -8.284 9.675 -2.857 1.00 94.00 95 GLU A O 1
ATOM 761 N N . LYS A 1 96 ? -7.756 9.500 -5.033 1.00 93.50 96 LYS A N 1
ATOM 762 C CA . LYS A 1 96 ? -9.003 8.812 -5.394 1.00 93.50 96 LYS A CA 1
ATOM 763 C C . LYS A 1 96 ? -9.144 7.487 -4.656 1.00 93.50 96 LYS A C 1
ATOM 765 O O . LYS A 1 96 ? -10.194 7.246 -4.059 1.00 93.50 96 LYS A O 1
ATOM 770 N N . LEU A 1 97 ? -8.107 6.648 -4.637 1.00 91.88 97 LEU A N 1
ATOM 771 C CA . LEU A 1 97 ? -8.136 5.379 -3.903 1.00 91.88 97 LEU A CA 1
ATOM 772 C C . LEU A 1 97 ? -8.379 5.582 -2.405 1.00 91.88 97 LEU A C 1
ATOM 774 O O . LEU A 1 97 ? -9.177 4.856 -1.815 1.00 91.88 97 LEU A O 1
ATOM 778 N N . GLN A 1 98 ? -7.748 6.585 -1.795 1.00 91.38 98 GLN A N 1
ATOM 779 C CA . GLN A 1 98 ? -7.971 6.927 -0.391 1.00 91.38 98 GLN A CA 1
ATOM 780 C C . GLN A 1 98 ? -9.410 7.385 -0.135 1.00 91.38 98 GLN A C 1
ATOM 782 O O . GLN A 1 98 ? -10.011 6.962 0.849 1.00 91.38 98 GLN A O 1
ATOM 787 N N . SER A 1 99 ? -9.996 8.181 -1.032 1.00 90.88 99 SER A N 1
ATOM 788 C CA . SER A 1 99 ? -11.396 8.617 -0.917 1.00 90.88 99 SER A CA 1
ATOM 789 C C . SER A 1 99 ? -12.401 7.466 -1.069 1.00 90.88 99 SER A C 1
ATOM 791 O O . SER A 1 99 ? -13.466 7.468 -0.449 1.00 90.88 99 SER A O 1
ATOM 793 N N . LEU A 1 100 ? -12.054 6.456 -1.875 1.00 90.38 100 LEU A N 1
ATOM 794 C CA . LEU A 1 100 ? -12.851 5.24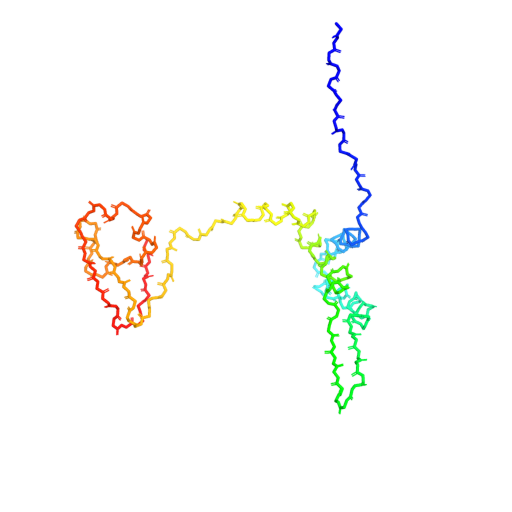8 -2.085 1.00 90.38 100 LEU A CA 1
ATOM 795 C C . LEU A 1 100 ? -12.627 4.199 -0.996 1.00 90.38 100 LEU A C 1
ATOM 797 O O . LEU A 1 100 ? -13.405 3.244 -0.910 1.00 90.38 100 LEU A O 1
ATOM 801 N N . ASN A 1 101 ? -11.589 4.362 -0.174 1.00 88.50 101 ASN A N 1
ATOM 802 C CA . ASN A 1 101 ? -11.300 3.464 0.925 1.00 88.50 101 ASN A CA 1
ATOM 803 C C . ASN A 1 101 ? -12.436 3.544 1.950 1.00 88.50 101 ASN A C 1
ATOM 805 O O . ASN A 1 101 ? -12.532 4.475 2.748 1.00 88.50 101 ASN A O 1
ATOM 809 N N . LYS A 1 102 ? -13.320 2.550 1.903 1.00 82.25 102 LYS A N 1
ATOM 810 C CA . LYS A 1 102 ? -14.396 2.349 2.868 1.00 82.25 102 LYS A CA 1
ATOM 811 C C . LYS A 1 102 ? -13.895 1.327 3.881 1.00 82.25 102 LYS A C 1
ATOM 813 O O . LYS A 1 102 ? -14.071 0.129 3.638 1.00 82.25 102 LYS A O 1
ATOM 818 N N . PRO A 1 103 ? -13.246 1.755 4.981 1.00 77.56 103 PRO A N 1
ATOM 819 C CA . PRO A 1 103 ? -12.857 0.816 6.018 1.00 77.56 103 PRO A CA 1
ATOM 820 C C . PRO A 1 103 ? -14.102 0.059 6.504 1.00 77.56 103 PRO A C 1
ATOM 822 O O . PRO A 1 103 ? -15.216 0.596 6.426 1.00 77.56 103 PRO A O 1
ATOM 825 N N . PRO A 1 104 ? -13.943 -1.184 6.987 1.00 74.69 104 PRO A N 1
ATOM 826 C CA . PRO A 1 104 ? -15.059 -1.955 7.509 1.00 74.69 104 PRO A CA 1
ATOM 827 C C . PRO A 1 104 ? -15.870 -1.124 8.508 1.00 74.69 104 PRO A C 1
ATOM 829 O O . PRO A 1 104 ? -15.303 -0.480 9.389 1.00 74.69 104 PRO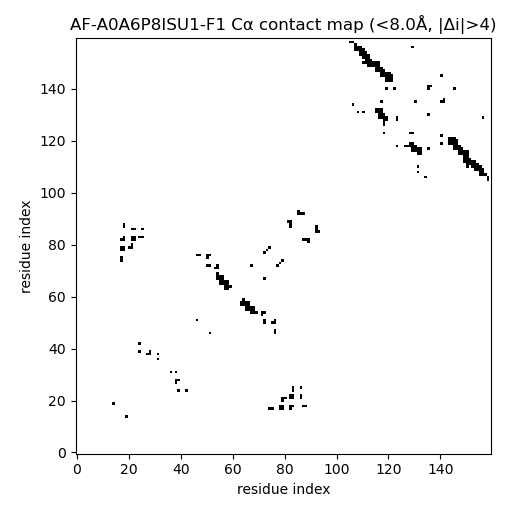 A O 1
ATOM 832 N N . GLN A 1 105 ? -17.199 -1.160 8.382 1.00 76.31 105 GLN A N 1
ATOM 833 C CA . GLN A 1 105 ? -18.105 -0.492 9.329 1.00 76.31 105 GLN A CA 1
ATOM 834 C C . GLN A 1 105 ? -17.964 -1.059 10.749 1.00 76.31 105 GLN A C 1
ATOM 836 O O . GLN A 1 105 ? -18.311 -0.414 11.734 1.00 76.31 105 GLN A O 1
ATOM 841 N N . LEU A 1 106 ? -17.438 -2.279 10.845 1.00 82.25 106 LEU A N 1
ATOM 842 C CA . LEU A 1 106 ? -17.260 -3.014 12.078 1.00 82.25 106 LEU A CA 1
ATOM 843 C C . LEU A 1 106 ? -15.810 -2.918 12.551 1.00 82.25 106 LEU A C 1
ATOM 845 O O . LEU A 1 106 ? -14.868 -3.168 11.796 1.00 82.25 106 LEU A O 1
ATOM 849 N N . CYS A 1 107 ? -15.625 -2.594 13.828 1.00 84.75 107 CYS A N 1
ATOM 850 C CA . CYS A 1 107 ? -14.309 -2.623 14.446 1.00 84.75 107 CYS A CA 1
ATOM 851 C C . CYS A 1 107 ? -13.885 -4.069 14.721 1.00 84.75 107 CYS A C 1
ATOM 853 O O . CYS A 1 107 ? -14.539 -4.774 15.481 1.00 84.75 107 CYS A O 1
ATOM 855 N N . GLY A 1 108 ? -12.764 -4.488 14.131 1.00 82.56 108 GLY A N 1
ATOM 856 C CA . GLY A 1 108 ? -12.152 -5.804 14.350 1.00 82.56 108 GLY A CA 1
ATOM 857 C C . GLY A 1 108 ? -10.938 -5.768 15.280 1.00 82.56 108 GLY A C 1
ATOM 858 O O . GLY A 1 108 ? -10.049 -6.609 15.152 1.00 82.56 108 GLY A O 1
ATOM 859 N N . LYS A 1 109 ? -10.826 -4.759 16.158 1.00 86.50 109 LYS A N 1
ATOM 860 C CA . LYS A 1 109 ? -9.661 -4.635 17.043 1.00 86.50 109 LYS A CA 1
ATOM 861 C C . LYS A 1 109 ? -9.616 -5.826 18.001 1.00 86.50 109 LYS A C 1
ATOM 863 O O . LYS A 1 109 ? -10.531 -6.026 18.793 1.00 86.50 109 LYS A O 1
ATOM 868 N N . MET A 1 110 ? -8.518 -6.572 17.950 1.00 85.25 110 MET A N 1
ATOM 869 C CA . MET A 1 110 ? -8.208 -7.591 18.948 1.00 85.25 110 MET A CA 1
ATOM 870 C C . MET A 1 110 ? -7.713 -6.907 20.218 1.00 85.25 110 MET A C 1
ATOM 872 O O . MET A 1 110 ? -6.754 -6.130 20.164 1.00 85.25 110 MET A O 1
ATOM 876 N N . PHE A 1 111 ? -8.345 -7.206 21.349 1.00 87.25 111 PHE A N 1
ATOM 877 C CA . PHE A 1 111 ? -7.839 -6.753 22.638 1.00 87.25 111 PHE A CA 1
ATOM 878 C C . PHE A 1 111 ? -6.632 -7.576 23.056 1.00 87.25 111 PHE A C 1
ATOM 880 O O . PHE A 1 111 ? -6.595 -8.797 22.885 1.00 87.25 111 PHE A O 1
ATOM 887 N N . LYS A 1 112 ? -5.651 -6.896 23.633 1.00 87.56 112 LYS A N 1
ATOM 888 C CA . LYS A 1 112 ? -4.512 -7.504 24.311 1.00 87.56 112 LYS A CA 1
ATOM 889 C C . LYS A 1 112 ? -4.745 -7.497 25.815 1.00 87.56 112 LYS A C 1
ATOM 891 O O . LYS A 1 112 ? -5.578 -6.751 26.325 1.00 87.56 112 LYS A O 1
ATOM 896 N N . TYR A 1 113 ? -3.987 -8.324 26.529 1.00 88.31 113 TYR A N 1
ATOM 897 C CA . TYR A 1 113 ? -3.976 -8.281 27.987 1.00 88.31 113 TYR A CA 1
ATOM 898 C C . TYR A 1 113 ? -3.680 -6.854 28.475 1.00 88.31 113 TYR A C 1
ATOM 900 O O . TYR A 1 113 ? -2.696 -6.250 28.046 1.00 88.31 113 TYR A O 1
ATOM 908 N N . GLY A 1 114 ? -4.536 -6.334 29.353 1.00 89.00 114 GLY A N 1
ATOM 909 C CA . GLY A 1 114 ? -4.445 -4.973 29.883 1.00 89.00 114 GLY A CA 1
ATOM 910 C C . GLY A 1 114 ? -5.074 -3.885 29.007 1.00 89.00 114 GLY A C 1
ATOM 911 O O . GLY A 1 114 ? -5.118 -2.735 29.435 1.00 89.00 114 GLY A O 1
ATOM 912 N N . ASP A 1 115 ? -5.602 -4.201 27.817 1.00 92.12 115 ASP A N 1
ATOM 913 C CA . ASP A 1 115 ? -6.310 -3.194 27.021 1.00 92.12 115 ASP A CA 1
ATOM 914 C C . ASP A 1 115 ? -7.623 -2.781 27.717 1.00 92.12 115 ASP A C 1
ATOM 916 O O . ASP A 1 115 ? -8.364 -3.653 28.194 1.00 92.12 115 ASP A O 1
ATOM 920 N N . PRO A 1 116 ? -7.964 -1.477 27.739 1.00 93.38 116 PRO A N 1
ATOM 921 C CA . PRO A 1 116 ? -9.226 -1.011 28.293 1.00 93.38 116 PRO A CA 1
ATOM 922 C C . PRO A 1 116 ? -10.402 -1.368 27.375 1.00 93.38 116 PRO A C 1
ATOM 924 O O . PRO A 1 116 ? -10.369 -1.157 26.159 1.00 93.38 116 PRO A O 1
ATOM 927 N N . THR A 1 117 ? -11.477 -1.844 27.994 1.00 93.69 117 THR A N 1
ATOM 928 C CA . THR A 1 117 ? -12.763 -2.178 27.373 1.00 93.69 117 THR A CA 1
ATOM 929 C C . THR A 1 117 ? -13.867 -1.315 27.964 1.00 93.69 117 THR A C 1
ATOM 931 O O . THR A 1 117 ? -13.866 -1.016 29.161 1.00 93.69 117 THR A O 1
ATOM 934 N N . PHE A 1 118 ? -14.813 -0.915 27.117 1.00 94.12 118 PHE A N 1
ATOM 935 C CA . PHE A 1 118 ? -15.939 -0.063 27.491 1.00 94.12 118 PHE A CA 1
ATOM 936 C C . PHE A 1 118 ? -17.251 -0.797 27.227 1.00 94.12 118 PHE A C 1
ATOM 938 O O . PHE A 1 118 ? -17.580 -1.078 26.078 1.00 94.12 118 PHE A O 1
ATOM 945 N N . SER A 1 119 ? -18.019 -1.082 28.275 1.00 94.25 119 SER A N 1
ATOM 946 C CA . SER A 1 119 ? -19.348 -1.697 28.162 1.00 94.25 119 SER A CA 1
ATOM 947 C C . SER A 1 119 ? -20.427 -0.676 28.490 1.00 94.25 119 SER A C 1
ATOM 949 O O . SER A 1 119 ? -20.467 -0.160 29.608 1.00 94.25 119 SER A O 1
ATOM 951 N N . CYS A 1 120 ? -21.315 -0.395 27.537 1.00 95.69 120 CYS A N 1
ATOM 952 C CA . CYS A 1 120 ? -22.477 0.468 27.747 1.00 95.69 120 CYS A CA 1
ATOM 953 C C . CYS A 1 120 ? -23.620 -0.337 28.378 1.00 95.69 120 CYS A C 1
ATOM 955 O O . CYS A 1 120 ? -24.041 -1.347 27.820 1.00 95.69 120 CYS A O 1
ATOM 957 N N . ARG A 1 121 ? -24.135 0.110 29.525 1.00 93.44 121 ARG A N 1
ATOM 958 C CA . ARG A 1 121 ? -25.226 -0.564 30.247 1.00 93.44 121 ARG A CA 1
ATOM 959 C C . ARG A 1 121 ? -26.591 -0.314 29.624 1.00 93.44 121 ARG A C 1
ATOM 961 O O . ARG A 1 121 ? -27.465 -1.161 29.739 1.00 93.44 121 ARG A O 1
ATOM 968 N N . ASP A 1 122 ? -26.739 0.823 28.956 1.00 94.81 122 ASP A N 1
ATOM 969 C CA . ASP A 1 122 ? -28.007 1.229 28.351 1.00 94.81 122 ASP A CA 1
ATOM 970 C C . ASP A 1 122 ? -28.216 0.587 26.970 1.00 94.81 122 ASP A C 1
ATOM 972 O O . ASP A 1 122 ? -29.344 0.483 26.496 1.00 94.81 122 ASP A O 1
ATOM 976 N N . CYS A 1 123 ? -27.131 0.164 26.307 1.00 94.50 123 CYS A N 1
ATOM 977 C CA . CYS A 1 123 ? -27.170 -0.337 24.927 1.00 94.50 123 CYS A CA 1
ATOM 978 C C . CYS A 1 123 ? -26.655 -1.766 24.744 1.00 94.50 123 CYS A C 1
ATOM 980 O O . CYS A 1 123 ? -26.954 -2.374 23.720 1.00 94.50 123 CYS A O 1
ATOM 982 N N . GLY A 1 124 ? -25.844 -2.290 25.668 1.00 88.81 124 GLY A N 1
ATOM 983 C CA . GLY A 1 124 ? -25.313 -3.646 25.558 1.00 88.81 124 GLY A CA 1
ATOM 984 C C . GLY A 1 124 ? -26.438 -4.676 25.610 1.00 88.81 124 GLY A C 1
ATOM 985 O O . GLY A 1 124 ? -27.256 -4.645 26.526 1.00 88.81 124 GLY A O 1
ATOM 986 N N . TYR A 1 125 ? -26.470 -5.589 24.639 1.00 89.69 125 TYR A N 1
ATOM 987 C CA . TYR A 1 125 ? -27.436 -6.689 24.637 1.00 89.69 125 TYR A CA 1
ATOM 988 C C . TYR A 1 125 ? -27.172 -7.657 25.798 1.00 89.69 125 TYR A C 1
ATOM 990 O O . TYR A 1 125 ? -28.098 -8.088 26.482 1.00 89.69 125 TYR A O 1
ATOM 998 N N . ASP A 1 126 ? -25.895 -7.952 26.051 1.00 90.38 126 ASP A N 1
ATOM 999 C CA . ASP A 1 126 ? -25.449 -8.750 27.186 1.00 90.38 126 ASP A CA 1
ATOM 1000 C C . ASP A 1 126 ? -24.096 -8.260 27.742 1.00 90.38 126 ASP A C 1
ATOM 1002 O O . ASP A 1 126 ? -23.489 -7.301 27.255 1.00 90.38 126 ASP A O 1
ATOM 1006 N N . GLY A 1 127 ? -23.621 -8.915 28.807 1.00 83.75 127 GLY A N 1
ATOM 1007 C CA . GLY A 1 127 ? -22.395 -8.547 29.522 1.00 83.75 127 GLY A CA 1
ATOM 1008 C C . GLY A 1 127 ? -21.086 -8.777 28.757 1.00 83.75 127 GLY A C 1
ATOM 1009 O O . GLY A 1 127 ? -20.025 -8.451 29.286 1.00 83.75 127 GLY A O 1
ATOM 1010 N N . THR A 1 128 ? -21.140 -9.335 27.547 1.00 86.75 128 THR A N 1
ATOM 1011 C CA . THR A 1 128 ? -19.983 -9.526 26.661 1.00 86.75 128 THR A CA 1
ATOM 1012 C C . THR A 1 128 ? -19.833 -8.394 25.643 1.00 86.75 128 THR A C 1
ATOM 1014 O O . THR A 1 128 ? -18.774 -8.265 25.029 1.00 86.75 128 THR A O 1
ATOM 1017 N N . CYS A 1 129 ? -20.843 -7.525 25.498 1.00 89.75 129 CYS A N 1
ATOM 1018 C CA . CYS A 1 129 ? -20.770 -6.351 24.635 1.00 89.75 129 CYS A CA 1
ATOM 1019 C C . CYS A 1 129 ? -19.723 -5.353 25.162 1.00 89.75 129 CYS A C 1
ATOM 1021 O O . CYS A 1 129 ? -19.890 -4.723 26.214 1.00 89.75 129 CYS A O 1
ATOM 1023 N N . VAL A 1 130 ? -18.642 -5.185 24.404 1.00 91.38 130 VAL A N 1
ATOM 1024 C CA . VAL A 1 130 ? -17.538 -4.272 24.716 1.00 91.38 130 VAL A CA 1
ATOM 1025 C C . VAL A 1 130 ? -17.179 -3.435 23.492 1.00 91.38 130 VAL A C 1
ATOM 1027 O O . VAL A 1 130 ? -17.362 -3.856 22.356 1.00 91.38 130 VAL A O 1
ATOM 1030 N N . LEU A 1 131 ? -16.644 -2.243 23.726 1.00 92.50 131 LEU A N 1
ATOM 1031 C CA . LEU A 1 131 ? -16.100 -1.343 22.716 1.00 92.50 131 LEU A CA 1
ATOM 1032 C C . LEU A 1 131 ? -14.627 -1.087 23.027 1.00 92.50 131 LEU A C 1
ATOM 1034 O O . LEU A 1 131 ? -14.235 -0.992 24.195 1.00 92.50 131 LEU A O 1
ATOM 1038 N N . CYS A 1 132 ? -13.807 -0.943 21.986 1.00 93.19 132 CYS A N 1
ATOM 1039 C CA . CYS A 1 132 ? -12.466 -0.400 22.157 1.00 93.19 132 CYS A CA 1
ATOM 1040 C C . CYS A 1 132 ? -12.523 1.119 22.377 1.00 93.19 132 CYS A C 1
ATOM 1042 O O . CYS A 1 132 ? -13.542 1.756 22.098 1.00 93.19 132 CYS A O 1
ATOM 1044 N N . ILE A 1 133 ? -11.419 1.707 22.844 1.00 93.00 133 ILE A N 1
ATOM 1045 C CA . ILE A 1 133 ? -11.345 3.147 23.129 1.00 93.00 133 ILE A CA 1
ATOM 1046 C C . ILE A 1 133 ? -11.753 4.021 21.932 1.00 93.00 133 ILE A C 1
ATOM 1048 O O . ILE A 1 133 ? -12.532 4.957 22.099 1.00 93.00 133 ILE A O 1
ATOM 1052 N N . ASP A 1 134 ? -11.308 3.672 20.723 1.00 92.31 134 ASP A N 1
ATOM 1053 C CA . ASP A 1 134 ? -11.573 4.457 19.516 1.00 92.31 134 ASP A CA 1
ATOM 1054 C C . ASP A 1 134 ? -13.056 4.422 19.132 1.00 92.31 134 ASP A C 1
ATOM 1056 O O . ASP A 1 134 ? -13.638 5.445 18.771 1.00 92.31 134 ASP A O 1
ATOM 1060 N N . CYS A 1 135 ? -13.689 3.249 19.236 1.00 92.50 135 CYS A N 1
ATOM 1061 C CA . CYS A 1 135 ? -15.115 3.096 18.958 1.00 92.50 135 CYS A CA 1
ATOM 1062 C C . CYS A 1 135 ? -15.967 3.787 20.011 1.00 92.50 135 CYS A C 1
ATOM 1064 O O . CYS A 1 135 ? -16.932 4.459 19.664 1.00 92.50 135 CYS A O 1
ATOM 1066 N N . PHE A 1 136 ? -15.592 3.670 21.284 1.00 94.19 136 PHE A N 1
ATOM 1067 C CA . PHE A 1 136 ? -16.296 4.332 22.370 1.00 94.19 136 PHE A CA 1
ATOM 1068 C C . PHE A 1 136 ? -16.292 5.858 22.190 1.00 94.19 136 PHE A C 1
ATOM 1070 O O . PHE A 1 136 ? -17.363 6.464 22.158 1.00 94.19 136 PHE A O 1
ATOM 1077 N N . GLN A 1 137 ? -15.120 6.466 21.965 1.00 93.88 137 GLN A N 1
ATOM 1078 C CA . GLN A 1 137 ? -14.970 7.921 21.799 1.00 93.88 137 GLN A CA 1
ATOM 1079 C C . GLN A 1 137 ? -15.747 8.491 20.602 1.00 93.88 137 GLN A C 1
ATOM 1081 O O . GLN A 1 137 ? -16.203 9.636 20.647 1.00 93.88 137 GLN A O 1
ATOM 1086 N N . LYS A 1 138 ? -15.904 7.696 19.538 1.00 91.38 138 LYS A N 1
ATOM 1087 C CA . LYS A 1 138 ? -16.615 8.073 18.307 1.00 91.38 138 LYS A CA 1
ATOM 1088 C C . LYS A 1 138 ? -18.106 7.715 18.324 1.00 91.38 138 LYS A C 1
ATOM 1090 O O . LYS A 1 138 ? -18.795 7.982 17.345 1.00 91.38 138 LYS A O 1
ATOM 1095 N N . SER A 1 139 ? -18.603 7.114 19.403 1.00 90.56 139 SER A N 1
ATOM 1096 C CA . SER A 1 139 ? -19.998 6.681 19.533 1.00 90.56 139 SER A CA 1
ATOM 1097 C C . SER A 1 139 ? -20.806 7.584 20.467 1.00 90.56 139 SER A C 1
ATOM 1099 O O . SER A 1 139 ? -20.252 8.382 21.224 1.00 90.56 139 SER A O 1
ATOM 1101 N N . ILE A 1 140 ? -22.128 7.402 20.463 1.00 94.19 140 ILE A N 1
ATOM 1102 C CA . ILE A 1 140 ? -23.043 8.013 21.442 1.00 94.19 140 ILE A CA 1
ATOM 1103 C C . ILE A 1 140 ? -22.861 7.448 22.861 1.00 94.19 140 ILE A C 1
ATOM 1105 O O . ILE A 1 140 ? -23.280 8.061 23.835 1.00 94.19 140 ILE A O 1
ATOM 1109 N N . HIS A 1 141 ? -22.223 6.281 23.004 1.00 94.62 141 HIS A N 1
ATOM 1110 C CA . HIS A 1 141 ? -22.159 5.561 24.277 1.00 94.62 141 HIS A CA 1
ATOM 1111 C C . HIS A 1 141 ? -21.287 6.253 25.329 1.00 94.62 141 HIS A C 1
ATOM 1113 O O . HIS A 1 141 ? -21.366 5.901 26.506 1.00 94.62 141 HIS A O 1
ATOM 1119 N N . LYS A 1 142 ? -20.487 7.248 24.924 1.00 95.31 142 LYS A N 1
ATOM 1120 C CA . LYS A 1 142 ? -19.756 8.133 25.839 1.00 95.31 142 LYS A CA 1
ATOM 1121 C C . LYS A 1 142 ? -20.675 8.962 26.740 1.00 95.31 142 LYS A C 1
ATOM 1123 O O . LYS A 1 142 ? -20.261 9.333 27.832 1.00 95.31 142 LYS A O 1
ATOM 1128 N N . ASP A 1 143 ? -21.906 9.198 26.288 1.00 97.06 143 ASP A N 1
ATOM 1129 C CA . ASP A 1 143 ? -22.917 9.997 26.980 1.00 97.06 143 ASP A CA 1
ATOM 1130 C C . ASP A 1 143 ? -23.945 9.114 27.725 1.00 97.06 143 ASP A C 1
ATOM 1132 O O . ASP A 1 143 ? -24.915 9.613 28.291 1.00 97.06 143 ASP A O 1
ATOM 1136 N N . HIS A 1 144 ? -23.742 7.792 27.736 1.00 96.94 144 HIS A N 1
ATOM 1137 C CA . HIS A 1 144 ? -24.579 6.805 28.428 1.00 96.94 144 HIS A CA 1
ATOM 1138 C C . HIS A 1 144 ? -23.929 6.324 29.731 1.00 96.94 144 HIS A C 1
ATOM 1140 O O . HIS A 1 144 ? -22.776 6.635 30.028 1.00 96.94 144 HIS A O 1
ATOM 1146 N N . GLN A 1 145 ? -24.630 5.496 30.507 1.00 95.75 145 GLN A N 1
ATOM 1147 C CA . GLN A 1 145 ? -23.996 4.780 31.609 1.00 95.75 145 GLN A CA 1
ATOM 1148 C C . GLN A 1 145 ? -23.114 3.655 31.069 1.00 95.75 145 GLN A C 1
ATOM 1150 O O . GLN A 1 145 ? -23.587 2.706 30.439 1.00 95.75 145 GLN A O 1
ATOM 1155 N N . TYR A 1 146 ? -21.817 3.724 31.351 1.00 95.81 146 TYR A N 1
ATOM 1156 C CA . TYR A 1 146 ? -20.852 2.713 30.932 1.00 95.81 146 TYR A CA 1
ATOM 1157 C C . TYR A 1 146 ? -19.975 2.236 32.090 1.00 95.81 146 TYR A C 1
ATOM 1159 O O . TYR A 1 146 ? -19.902 2.839 33.161 1.00 95.81 146 TYR A O 1
ATOM 1167 N N . LYS A 1 147 ? -19.302 1.108 31.868 1.00 94.88 147 LYS A N 1
ATOM 1168 C CA . LYS A 1 147 ? -18.280 0.549 32.750 1.00 94.88 147 LYS A CA 1
ATOM 1169 C C . LYS A 1 147 ? -16.984 0.388 31.965 1.00 94.88 147 LYS A C 1
ATOM 1171 O O . LYS A 1 147 ? -17.007 -0.112 30.845 1.00 94.88 147 LYS A O 1
ATOM 1176 N N . VAL A 1 148 ? -15.872 0.771 32.585 1.00 94.75 148 VAL A N 1
ATOM 1177 C CA . VAL A 1 148 ? -14.524 0.496 32.077 1.00 94.75 148 VAL A CA 1
ATOM 1178 C C . VAL A 1 148 ? -13.982 -0.753 32.767 1.00 94.75 148 VAL A C 1
ATOM 1180 O O . VAL A 1 148 ? -14.215 -0.963 33.961 1.00 94.75 148 VAL A O 1
ATOM 1183 N N . SER A 1 149 ? -13.310 -1.627 32.028 1.00 91.75 149 SER A N 1
ATOM 1184 C CA . SER A 1 149 ? -12.647 -2.819 32.570 1.00 91.75 149 SER A CA 1
ATOM 1185 C C . SER A 1 149 ? -11.389 -3.142 31.772 1.00 91.75 149 SER A C 1
ATOM 1187 O O . SER A 1 149 ? -11.283 -2.778 30.603 1.00 91.75 149 SER A O 1
ATOM 1189 N N . GLU A 1 150 ? -10.431 -3.817 32.394 1.00 91.00 150 GLU A N 1
ATOM 1190 C CA . GLU A 1 150 ? -9.220 -4.282 31.716 1.00 91.00 150 GLU A CA 1
ATOM 1191 C C . GLU A 1 150 ? -9.439 -5.682 31.143 1.00 91.00 150 GLU A C 1
ATOM 1193 O O . GLU A 1 150 ? -10.101 -6.530 31.750 1.00 91.00 150 GLU A O 1
ATOM 1198 N N . THR A 1 151 ? -8.903 -5.915 29.948 1.00 83.31 151 THR A N 1
ATOM 1199 C CA . THR A 1 151 ? -9.033 -7.209 29.280 1.00 83.31 151 THR A CA 1
ATOM 1200 C C . THR A 1 151 ? -8.049 -8.211 29.881 1.00 83.31 151 THR A C 1
ATOM 1202 O O . THR A 1 151 ? -6.841 -7.987 29.860 1.00 83.31 151 THR A O 1
ATOM 1205 N N . ASN A 1 152 ? -8.552 -9.354 30.353 1.00 74.50 152 ASN A N 1
ATOM 1206 C CA . ASN A 1 152 ? -7.727 -10.404 30.968 1.00 74.50 152 ASN A CA 1
ATOM 1207 C C . ASN A 1 152 ? -7.369 -11.562 30.011 1.00 74.50 152 ASN A C 1
ATOM 1209 O O . ASN A 1 152 ? -6.678 -12.493 30.414 1.00 74.50 152 ASN A O 1
ATOM 1213 N N . LEU A 1 153 ? -7.833 -11.524 28.755 1.00 66.56 153 LEU A N 1
ATOM 1214 C CA . LEU A 1 153 ? -7.599 -12.529 27.705 1.00 66.56 153 LEU A CA 1
ATOM 1215 C C . LEU A 1 153 ? -7.557 -11.852 26.325 1.00 66.56 153 LEU A C 1
ATOM 1217 O O . LEU A 1 153 ? -8.063 -10.749 26.167 1.00 66.56 153 LEU A O 1
ATOM 1221 N N . TYR A 1 154 ? -7.007 -12.508 25.303 1.00 61.62 154 TYR A N 1
ATOM 1222 C CA . TYR A 1 154 ? -7.146 -12.023 23.925 1.00 61.62 154 TYR A CA 1
ATOM 1223 C C . TYR A 1 154 ? -8.575 -12.297 23.437 1.00 61.62 154 TYR A C 1
ATOM 1225 O O . TYR A 1 154 ? -8.919 -13.442 23.149 1.00 61.62 154 TYR A O 1
ATOM 1233 N N . ILE A 1 155 ? -9.421 -11.265 23.397 1.00 62.56 155 ILE A N 1
ATOM 1234 C CA . ILE A 1 155 ? -10.836 -11.381 23.008 1.00 62.56 155 ILE A CA 1
ATOM 1235 C C . ILE A 1 155 ? -11.026 -10.833 21.587 1.00 62.56 155 ILE A C 1
ATOM 1237 O O . ILE A 1 155 ? -10.609 -9.714 21.280 1.00 62.56 155 ILE A O 1
ATOM 1241 N N . LEU A 1 156 ? -11.678 -11.627 20.733 1.00 50.88 156 LEU A N 1
ATOM 1242 C CA . LEU A 1 156 ? -12.235 -11.209 19.446 1.00 50.88 156 LEU A CA 1
ATOM 1243 C C . LEU A 1 156 ? -13.667 -10.721 19.679 1.00 50.88 156 LEU A C 1
ATOM 1245 O O . LEU A 1 156 ? -14.524 -11.517 20.059 1.00 50.88 156 LEU A O 1
ATOM 1249 N N . ILE A 1 157 ? -13.942 -9.436 19.439 1.00 56.44 157 ILE A N 1
ATOM 1250 C CA . ILE A 1 157 ? -15.333 -8.999 19.282 1.00 56.44 157 ILE A CA 1
ATOM 1251 C C . ILE A 1 157 ? -15.799 -9.519 17.919 1.00 56.44 157 ILE A C 1
ATOM 1253 O O . ILE A 1 157 ? -15.240 -9.117 16.900 1.00 56.44 157 ILE A O 1
ATOM 1257 N N . ILE A 1 158 ? -16.799 -10.403 17.895 1.00 37.78 158 ILE A N 1
ATOM 1258 C CA . ILE A 1 158 ? -17.571 -10.693 16.681 1.00 37.78 158 ILE A CA 1
ATOM 1259 C C . ILE A 1 158 ? -18.720 -9.680 16.659 1.00 37.78 158 ILE A C 1
ATOM 1261 O O . ILE A 1 158 ? -19.595 -9.752 17.522 1.00 37.78 158 ILE A O 1
ATOM 1265 N N . PRO A 1 159 ? -18.719 -8.713 15.735 1.00 49.75 159 PRO A N 1
ATOM 1266 C CA . PRO A 1 159 ? -19.874 -7.864 15.537 1.00 49.75 159 PRO A CA 1
ATOM 1267 C C . PRO A 1 159 ? -20.942 -8.636 14.754 1.00 49.75 159 PRO A C 1
ATOM 1269 O O . PRO A 1 159 ? -20.617 -9.347 13.800 1.00 49.75 159 PRO A O 1
ATOM 1272 N N . TYR A 1 160 ? -22.201 -8.476 15.159 1.00 42.47 160 TYR A N 1
ATOM 1273 C CA . TYR A 1 160 ? -23.343 -8.672 14.267 1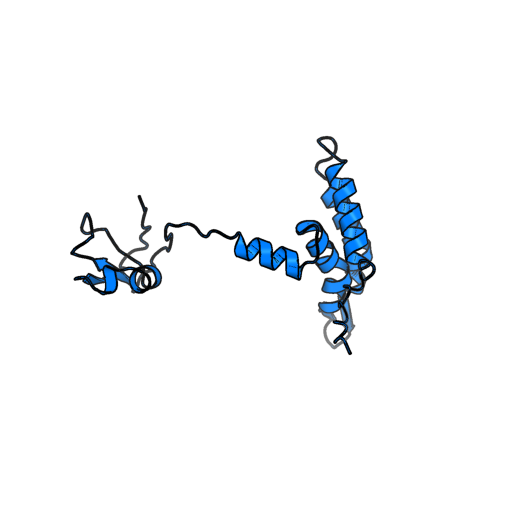.00 42.47 160 TYR A CA 1
ATOM 1274 C C . TYR A 1 160 ? -23.621 -7.362 13.531 1.00 42.47 160 TYR A C 1
ATOM 1276 O O . TYR A 1 160 ? -23.502 -6.298 14.185 1.00 42.47 160 TYR A O 1
#

InterPro domains:
  IPR003126 Zinc finger, UBR-type [PF02207] (107-151)
  IPR003126 Zinc finger, UBR-type [SM00396] (105-155)
  IPR039164 E3 ubiquitin-protein ligase UBR1-like [PTHR21497] (34-152)

Solvent-accessible surface area (backbone atoms only — not comparable to full-atom values): 9778 Å² total; per-residue (Å²): 133,83,85,76,79,78,76,79,71,77,76,80,68,76,72,51,73,37,48,51,51,14,54,51,48,50,53,52,52,68,69,37,65,94,78,49,93,52,52,62,56,54,55,49,52,52,51,43,72,74,50,50,67,82,22,50,44,80,46,87,58,105,56,85,42,79,45,73,40,60,68,55,37,36,66,71,51,47,45,24,48,42,20,42,77,52,72,41,61,50,70,63,36,49,52,51,52,59,72,65,57,73,73,72,95,63,78,75,70,68,42,44,71,67,37,64,33,41,28,38,70,84,74,38,92,50,97,79,45,64,32,48,66,72,58,36,75,76,40,75,55,71,81,50,59,62,46,80,46,66,30,90,50,79,45,76,64,81,81,131

Foldseek 3Di:
DDDPDPPPDPPPPDQPPLLVLLLVLLVQCVVCPPVDPCSNVVSLVVLCVVQVVVQWDWDDDVDTDIDGNVVSCCRRRVSSVQCNVQVDHNVVSVVVVVVVDDDDPDDFDWADFFFKWKAFPVPDPDPVDTDHPVRCVVDPSVVGDIDIDTDHDGDTDDDD

Sequence (160 aa):
MSDEEMEVVPFMAADSREACLAKEWLRTVNQATTNDPDVFKKLFFQLLSDKVFPCFEVTNAQTLKVNVKEELCQETILNVLEYFLLGEEPSTGLEKLQSLNKPPQLCGKMFKYGDPTFSCRDCGYDGTCVLCIDCFQKSIHKDHQYKVSETNLYILIIPY

Radius of gyration: 26.69 Å; Cα contacts (8 Å, |Δi|>4): 163; chains: 1; bounding box: 66×64×58 Å

pLDDT: mean 84.65, std 16.7, range [36.09, 97.06]

Mean predicted aligned error: 12.93 Å

Organism: Actinia tenebrosa (NCBI:txid6105)

Nearest PDB structures (foldseek):
  5tda-assembly1_A  TM=9.326E-01  e=9.624E-05  Homo sapiens
  5tdc-assembly2_C  TM=9.571E-01  e=1.768E-04  Homo sapiens
  5um3-assembly1_A  TM=9.586E-01  e=1.768E-04  Homo sapiens
  3nit-assembly1_A  TM=8.032E-01  e=1.041E-02  Saccharomyces cerevisiae
  5hus-assembly1_A  TM=3.172E-01  e=2.198E+00  Candida albicans SC5314